Protein AF-A0AAW7E4A0-F1 (afdb_monomer_lite)

pLDDT: mean 73.94, std 19.88, range [36.5, 92.0]

Sequence (114 aa):
MNKEKLNELRSKISIPLVQAMKLLKQYDENIEQCIQAFHDENIKKICEEVDCKLSQAQSYYQHFGFDLQKIKYHHQQYSFKPCIVLKYDENAHISTCWFYYYSRRYRFERKYIY

Foldseek 3Di:
DDVVLLVVLCVVDVDDSVLSVVLCVVPVSDSVSSVVVVLVVLLVVLCVQLVDDSVVSVVLCVVVPNDSVVSVVVSVVVQFDFDFDFDDDPPDPDRDTATWGRHVPDDTDGDDDD

Secondary structure (DSSP, 8-state):
--HHHHHHHHHHS---HHHHHHHHHHTTT-HHHHHHHHHHHHHHHHHHHHT--HHHHHHHHHHTTT-HHHHHHHHHHHHT-EEE-----TT-------EEE--TTS--------

Radius of gyration: 22.3 Å; chains: 1; bounding box: 46×20×66 Å

Structure (mmCIF, N/CA/C/O backbone):
data_AF-A0AAW7E4A0-F1
#
_entry.id   AF-A0AAW7E4A0-F1
#
loop_
_atom_site.group_PDB
_atom_site.id
_atom_site.type_symbol
_atom_site.label_atom_id
_atom_site.label_alt_id
_atom_site.label_comp_id
_atom_site.label_asym_id
_atom_site.label_entity_id
_atom_site.label_seq_id
_atom_site.pdbx_PDB_ins_code
_atom_site.Cartn_x
_atom_site.Cartn_y
_atom_site.Cartn_z
_atom_site.occupancy
_atom_site.B_iso_or_equiv
_atom_site.auth_seq_id
_atom_site.auth_comp_id
_atom_site.auth_asym_id
_atom_site.auth_atom_id
_atom_site.pdbx_PDB_model_num
ATOM 1 N N . MET A 1 1 ? -17.110 1.856 17.731 1.00 67.38 1 MET A N 1
ATOM 2 C CA . MET A 1 1 ? -16.017 2.360 16.875 1.00 67.38 1 MET A CA 1
ATOM 3 C C . MET A 1 1 ? -15.380 3.540 17.571 1.00 67.38 1 MET A C 1
ATOM 5 O O . MET A 1 1 ? -16.061 4.543 17.781 1.00 67.38 1 MET A O 1
ATOM 9 N N . ASN A 1 2 ? -14.123 3.395 17.976 1.00 81.00 2 ASN A N 1
ATOM 10 C CA . ASN A 1 2 ? -13.433 4.416 18.749 1.00 81.00 2 ASN A CA 1
ATOM 11 C C . ASN A 1 2 ? -12.984 5.598 17.859 1.00 81.00 2 ASN A C 1
ATOM 13 O O . ASN A 1 2 ? -12.136 5.444 16.978 1.00 81.00 2 ASN A O 1
ATOM 17 N N . LYS A 1 3 ? -13.587 6.780 18.058 1.00 84.06 3 LYS A N 1
ATOM 18 C CA . LYS A 1 3 ? -13.296 7.990 17.263 1.00 84.06 3 LYS A CA 1
ATOM 19 C C . LYS A 1 3 ? -11.874 8.512 17.495 1.00 84.06 3 LYS A C 1
ATOM 21 O O . LYS A 1 3 ? -11.296 9.088 16.579 1.00 84.06 3 LYS A O 1
ATOM 26 N N . GLU A 1 4 ? -11.311 8.289 18.679 1.00 87.25 4 GLU A N 1
ATOM 27 C CA . GLU A 1 4 ? -9.953 8.722 19.026 1.00 87.25 4 GLU A CA 1
ATOM 28 C C . GLU A 1 4 ? -8.921 7.971 18.188 1.00 87.25 4 GLU A C 1
ATOM 30 O O . GLU A 1 4 ? -8.125 8.589 17.485 1.00 87.25 4 GLU A O 1
ATOM 35 N N . LYS A 1 5 ? -9.033 6.639 18.140 1.00 87.12 5 LYS A N 1
ATOM 36 C CA . LYS A 1 5 ? -8.158 5.783 17.327 1.00 87.12 5 LYS A CA 1
ATOM 37 C C . LYS A 1 5 ? -8.283 6.055 15.828 1.00 87.12 5 LYS A C 1
ATOM 39 O O . LYS A 1 5 ? -7.301 5.974 15.098 1.00 87.12 5 LYS A O 1
ATOM 44 N N . LEU A 1 6 ? -9.484 6.404 15.356 1.00 88.50 6 LEU A N 1
ATOM 45 C CA . LEU A 1 6 ? -9.704 6.829 13.969 1.00 88.50 6 LEU A CA 1
ATOM 46 C C . LEU A 1 6 ? -8.936 8.114 13.643 1.00 88.50 6 LEU A C 1
ATOM 48 O O . LEU A 1 6 ? -8.316 8.202 12.583 1.00 88.50 6 LEU A O 1
ATOM 52 N N . ASN A 1 7 ? -8.985 9.099 14.538 1.00 88.38 7 ASN A N 1
ATOM 53 C CA . ASN A 1 7 ? -8.267 10.355 14.361 1.00 88.38 7 ASN A CA 1
ATOM 54 C C . ASN A 1 7 ? -6.752 10.156 14.472 1.00 88.38 7 ASN A C 1
ATOM 56 O O . ASN A 1 7 ? -6.018 10.740 13.681 1.00 88.38 7 ASN A O 1
ATOM 60 N N . GLU A 1 8 ? -6.291 9.296 15.383 1.00 89.94 8 GLU A N 1
ATOM 61 C CA . GLU A 1 8 ? -4.875 8.946 15.517 1.00 89.94 8 GLU A CA 1
ATOM 62 C C . GLU A 1 8 ? -4.339 8.221 14.271 1.00 89.94 8 GLU A C 1
ATOM 64 O O . GLU A 1 8 ? -3.287 8.573 13.743 1.00 89.94 8 GLU A O 1
ATOM 69 N N . LEU A 1 9 ? -5.081 7.253 13.726 1.00 90.06 9 LEU A N 1
ATOM 70 C CA . LEU A 1 9 ? -4.674 6.577 12.493 1.00 90.06 9 LEU A CA 1
ATOM 71 C C . LEU A 1 9 ? -4.580 7.564 11.318 1.00 90.06 9 LEU A C 1
ATOM 73 O O . LEU A 1 9 ? -3.635 7.511 10.532 1.00 90.06 9 LEU A O 1
ATOM 77 N N . ARG A 1 10 ? -5.544 8.488 11.211 1.00 91.12 10 ARG A N 1
ATOM 78 C CA . ARG A 1 10 ? -5.590 9.497 10.141 1.00 91.12 10 ARG A CA 1
ATOM 79 C C . ARG A 1 10 ? -4.591 10.642 10.317 1.00 91.12 10 ARG A C 1
ATOM 81 O O . ARG A 1 10 ? -4.336 11.346 9.343 1.00 91.12 10 ARG A O 1
ATOM 88 N N . SER A 1 11 ? -4.041 10.851 11.515 1.00 90.19 11 SER A N 1
ATOM 89 C CA . SER A 1 11 ? -2.950 11.809 11.728 1.00 90.19 11 SER A CA 1
ATOM 90 C C . SER A 1 11 ? -1.596 11.218 11.333 1.00 90.19 11 SER A C 1
ATOM 92 O O . SER A 1 11 ? -0.749 11.943 10.817 1.00 90.19 11 SER A O 1
ATOM 94 N N . LYS A 1 12 ? -1.411 9.902 11.513 1.00 88.88 12 LYS A N 1
ATOM 95 C CA . LYS A 1 12 ? -0.202 9.174 11.094 1.00 88.88 12 LYS A CA 1
ATOM 96 C C . LYS A 1 12 ? -0.184 8.882 9.589 1.00 88.88 12 LYS A C 1
ATOM 98 O O . LYS A 1 12 ? 0.870 8.962 8.965 1.00 88.88 12 LYS A O 1
ATOM 103 N N . ILE A 1 13 ? -1.337 8.560 8.995 1.00 86.81 13 ILE A N 1
ATOM 104 C CA . ILE A 1 13 ? -1.460 8.241 7.567 1.00 86.81 13 ILE A CA 1
ATOM 105 C C . ILE A 1 13 ? -2.588 9.056 6.936 1.00 86.81 13 ILE A C 1
ATOM 107 O O . ILE A 1 13 ? -3.734 9.018 7.383 1.00 86.81 13 ILE A O 1
ATOM 111 N N . SER A 1 14 ? -2.291 9.728 5.824 1.00 85.81 14 SER A N 1
ATOM 112 C CA . SER A 1 14 ? -3.301 10.429 5.028 1.00 85.81 14 SER A CA 1
ATOM 113 C C . SER A 1 14 ? -4.171 9.441 4.239 1.00 85.81 14 SER A C 1
ATOM 115 O O . SER A 1 14 ? -3.868 9.092 3.098 1.00 85.81 14 SER A O 1
ATOM 117 N N . ILE A 1 15 ? -5.254 8.967 4.865 1.00 87.06 15 ILE A N 1
ATOM 118 C CA . ILE A 1 15 ? -6.251 8.079 4.246 1.00 87.06 15 ILE A CA 1
ATOM 119 C C . ILE A 1 15 ? -7.693 8.596 4.384 1.00 87.06 15 ILE A C 1
ATOM 121 O O . ILE A 1 15 ? -8.036 9.278 5.363 1.00 87.06 15 ILE A O 1
ATOM 125 N N . PRO A 1 16 ? -8.583 8.241 3.433 1.00 88.62 16 PRO A N 1
ATOM 126 C CA . PRO A 1 16 ? -10.013 8.506 3.539 1.00 88.62 16 PRO A CA 1
ATOM 127 C C . PRO A 1 16 ? -10.634 7.834 4.767 1.00 88.62 16 PRO A C 1
ATOM 129 O O . PRO A 1 16 ? -10.269 6.718 5.140 1.00 88.62 16 PRO A O 1
ATOM 132 N N . LEU A 1 17 ? -11.654 8.472 5.346 1.00 87.81 17 LEU A N 1
ATOM 133 C CA . LEU A 1 17 ? -12.340 7.987 6.549 1.00 87.81 17 LEU A CA 1
ATOM 134 C C . LEU A 1 17 ? -12.884 6.558 6.388 1.00 87.81 17 LEU A C 1
ATOM 136 O O . LEU A 1 17 ? -12.714 5.730 7.277 1.00 87.81 17 LEU A O 1
ATOM 140 N N . VAL A 1 18 ? -13.463 6.242 5.227 1.00 89.06 18 VAL A N 1
ATOM 141 C CA . VAL A 1 18 ? -13.991 4.902 4.923 1.00 89.06 18 VAL A CA 1
ATOM 142 C C . VAL A 1 18 ? -12.890 3.836 4.964 1.00 89.06 18 VAL A C 1
ATOM 144 O O . VAL A 1 18 ? -13.119 2.734 5.460 1.00 89.06 18 VAL A O 1
ATOM 147 N N . GLN A 1 19 ? -11.692 4.155 4.469 1.00 88.75 19 GLN A N 1
ATOM 148 C CA . GLN A 1 19 ? -10.563 3.224 4.463 1.00 88.75 19 GLN A CA 1
ATOM 149 C C . GLN A 1 19 ? -9.988 3.046 5.872 1.00 88.75 19 GLN A C 1
ATOM 151 O O . GLN A 1 19 ? -9.749 1.916 6.291 1.00 88.75 19 GLN A O 1
ATOM 156 N N . ALA A 1 20 ? -9.873 4.136 6.636 1.00 88.19 20 ALA A N 1
ATOM 157 C CA . ALA A 1 20 ? -9.446 4.094 8.034 1.00 88.19 20 ALA A CA 1
ATOM 158 C C . ALA A 1 20 ? -10.382 3.230 8.900 1.00 88.19 20 ALA A C 1
ATOM 160 O O . ALA A 1 20 ? -9.920 2.403 9.681 1.00 88.19 20 ALA A O 1
ATOM 161 N N . MET A 1 21 ? -11.701 3.358 8.715 1.00 89.25 21 MET A N 1
ATOM 162 C CA . MET A 1 21 ? -12.689 2.533 9.421 1.00 89.25 21 MET A CA 1
ATOM 163 C C . MET A 1 21 ? -12.558 1.043 9.088 1.00 89.25 21 MET A C 1
ATOM 165 O O . MET A 1 21 ? -12.681 0.204 9.979 1.00 89.25 21 MET A O 1
ATOM 169 N N . LYS A 1 22 ? -12.321 0.705 7.812 1.00 90.88 22 LYS A N 1
ATOM 170 C CA . LYS A 1 22 ? -12.130 -0.688 7.382 1.00 90.88 22 LYS A CA 1
ATOM 171 C C . LYS A 1 22 ? -10.888 -1.306 8.020 1.00 90.88 22 LYS A C 1
ATOM 173 O O . LYS A 1 22 ? -10.996 -2.398 8.566 1.00 90.88 22 LYS A O 1
ATOM 178 N N . LEU A 1 23 ? -9.760 -0.591 8.006 1.00 89.94 23 LEU A N 1
ATOM 179 C CA . LEU A 1 23 ? -8.512 -1.050 8.624 1.00 89.94 23 LEU A CA 1
ATOM 180 C C . LEU A 1 23 ? -8.688 -1.286 10.127 1.00 89.94 23 LEU A C 1
ATOM 182 O O . LEU A 1 23 ? -8.404 -2.378 10.609 1.00 89.94 23 LEU A O 1
ATOM 186 N N . LEU A 1 24 ? -9.256 -0.319 10.853 1.00 89.75 24 LEU A N 1
ATOM 187 C CA . LEU A 1 24 ? -9.480 -0.465 12.295 1.00 89.75 24 LEU A CA 1
ATOM 188 C C . LEU A 1 24 ? -10.404 -1.635 12.636 1.00 89.75 24 LEU A C 1
ATOM 190 O O . LEU A 1 24 ? -10.190 -2.299 13.643 1.00 89.75 24 LEU A O 1
ATOM 194 N N . LYS A 1 25 ? -11.415 -1.912 11.808 1.00 90.06 25 LYS A N 1
ATOM 195 C CA . LYS A 1 25 ? -12.299 -3.065 12.013 1.00 90.06 25 LYS A CA 1
ATOM 196 C C . LYS A 1 25 ? -11.590 -4.399 11.752 1.00 90.06 25 LYS A C 1
ATOM 198 O O . LYS A 1 25 ? -11.960 -5.398 12.352 1.00 90.06 25 LYS A O 1
ATOM 203 N N . GLN A 1 26 ? -10.625 -4.423 10.838 1.00 89.69 26 GLN A N 1
ATOM 204 C CA . GLN A 1 26 ? -9.919 -5.639 10.436 1.00 89.69 26 GLN A CA 1
ATOM 205 C C . GLN A 1 26 ? -8.805 -6.037 11.413 1.00 89.69 26 GLN A C 1
ATOM 207 O O . GLN A 1 26 ? -8.529 -7.223 11.551 1.00 89.69 26 GLN A O 1
ATOM 212 N N . TYR A 1 27 ? -8.183 -5.063 12.078 1.00 89.94 27 TYR A N 1
ATOM 213 C CA . TYR A 1 27 ? -7.052 -5.270 12.990 1.00 89.94 27 TYR A CA 1
ATOM 214 C C . TYR A 1 27 ? -7.406 -4.970 14.456 1.00 89.94 27 TYR A C 1
ATOM 216 O O . TYR A 1 27 ? -6.555 -4.498 15.204 1.00 89.94 27 TYR A O 1
ATOM 224 N N . ASP A 1 28 ? -8.666 -5.171 14.859 1.00 86.56 28 ASP A N 1
ATOM 225 C CA . ASP A 1 28 ? -9.145 -4.991 16.244 1.00 86.56 28 ASP A CA 1
ATOM 226 C C . ASP A 1 28 ? -8.735 -3.651 16.884 1.00 86.56 28 ASP A C 1
ATOM 228 O O . ASP A 1 28 ? -8.333 -3.554 18.043 1.00 86.56 28 ASP A O 1
ATOM 232 N N . GLU A 1 29 ? -8.833 -2.579 16.098 1.00 85.12 29 GLU A N 1
ATOM 233 C CA . GLU A 1 29 ? -8.443 -1.224 16.474 1.00 85.12 29 GLU A CA 1
ATOM 234 C C . GLU A 1 29 ? -6.962 -1.074 16.906 1.00 85.12 29 GLU A C 1
ATOM 236 O O . GLU A 1 29 ? -6.628 -0.159 17.667 1.00 85.12 29 GLU A O 1
ATOM 241 N N . ASN A 1 30 ? -6.071 -1.951 16.435 1.00 89.62 30 ASN A N 1
ATOM 242 C CA . ASN A 1 30 ? -4.626 -1.845 16.622 1.00 89.62 30 ASN A CA 1
ATOM 243 C C . ASN A 1 30 ? -4.011 -0.936 15.546 1.00 89.62 30 ASN A C 1
ATOM 245 O O . ASN A 1 30 ? -3.925 -1.291 14.369 1.00 89.62 30 ASN A O 1
ATOM 249 N N . ILE A 1 31 ? -3.577 0.253 15.962 1.00 88.75 31 ILE A N 1
ATOM 250 C CA . ILE A 1 31 ? -3.116 1.320 15.065 1.00 88.75 31 ILE A CA 1
ATOM 251 C C . ILE A 1 31 ? -1.823 0.938 14.343 1.00 88.75 31 ILE A C 1
ATOM 253 O O . ILE A 1 31 ? -1.729 1.125 13.133 1.00 88.75 31 ILE A O 1
ATOM 257 N N . GLU A 1 32 ? -0.857 0.358 15.051 1.00 89.81 32 GLU A N 1
ATOM 258 C CA . GLU A 1 32 ? 0.439 -0.014 14.470 1.00 89.81 32 GLU A CA 1
ATOM 259 C C . GLU A 1 32 ? 0.276 -1.114 13.411 1.00 89.81 32 GLU A C 1
ATOM 261 O O . GLU A 1 32 ? 0.848 -1.034 12.324 1.00 89.81 32 GLU A O 1
ATOM 266 N N . GLN A 1 33 ? -0.598 -2.096 13.665 1.00 91.81 33 GLN A N 1
ATOM 267 C CA . GLN A 1 33 ? -0.927 -3.118 12.666 1.00 91.81 33 GLN A CA 1
ATOM 268 C C . GLN A 1 33 ? -1.663 -2.537 11.455 1.00 91.81 33 GLN A C 1
ATOM 270 O O . GLN A 1 33 ? -1.369 -2.927 10.326 1.00 91.81 33 GLN A O 1
ATOM 275 N N . CYS A 1 34 ? -2.574 -1.579 11.661 1.00 92.00 34 CYS A N 1
ATOM 276 C CA . CYS A 1 34 ? -3.245 -0.882 10.560 1.00 92.00 34 CYS A CA 1
ATOM 277 C C . CYS A 1 34 ? -2.247 -0.133 9.667 1.00 92.00 34 CYS A C 1
ATOM 279 O O . CYS A 1 34 ? -2.380 -0.159 8.444 1.00 92.00 34 CYS A O 1
ATOM 281 N N . ILE A 1 35 ? -1.258 0.531 10.274 1.00 90.12 35 ILE A N 1
ATOM 282 C CA . ILE A 1 35 ? -0.218 1.279 9.561 1.00 90.12 35 ILE A CA 1
ATOM 283 C C . ILE A 1 35 ? 0.642 0.337 8.729 1.00 90.12 35 ILE A C 1
ATOM 285 O O . ILE A 1 35 ? 0.808 0.547 7.525 1.00 90.12 35 ILE A O 1
ATOM 289 N N . GLN A 1 36 ? 1.136 -0.732 9.354 1.00 91.44 36 GLN A N 1
ATOM 290 C CA . GLN A 1 36 ? 1.959 -1.726 8.679 1.00 91.44 36 GLN A CA 1
ATOM 291 C C . GLN A 1 36 ? 1.204 -2.357 7.504 1.00 91.44 36 GLN A C 1
ATOM 293 O O . GLN A 1 36 ? 1.705 -2.377 6.381 1.00 91.44 36 GLN A O 1
ATOM 298 N N . ALA A 1 37 ? -0.041 -2.780 7.734 1.00 91.94 37 ALA A N 1
ATOM 299 C CA . ALA A 1 37 ? -0.886 -3.365 6.702 1.00 91.94 37 ALA A CA 1
ATOM 300 C C . ALA A 1 37 ? -1.140 -2.412 5.528 1.00 91.94 37 ALA A C 1
ATOM 302 O O . ALA A 1 37 ? -1.103 -2.837 4.374 1.00 91.94 37 ALA A O 1
ATOM 303 N N . PHE A 1 38 ? -1.363 -1.123 5.804 1.00 91.75 38 PHE A N 1
ATOM 304 C CA . PHE A 1 38 ? -1.551 -0.115 4.765 1.00 91.75 38 PHE A CA 1
ATOM 305 C C . PHE A 1 38 ? -0.311 0.025 3.874 1.00 91.75 38 PHE A C 1
ATOM 307 O O . PHE A 1 38 ? -0.422 0.047 2.646 1.00 91.75 38 PHE A O 1
ATOM 314 N N . HIS A 1 39 ? 0.878 0.093 4.475 1.00 91.25 39 HIS A N 1
ATOM 315 C CA . HIS A 1 39 ? 2.123 0.175 3.717 1.00 91.25 39 HIS A CA 1
ATOM 316 C C . HIS A 1 39 ? 2.402 -1.109 2.927 1.00 91.25 39 HIS A C 1
ATOM 318 O O . HIS A 1 39 ? 2.764 -1.026 1.752 1.00 91.25 39 HIS A O 1
ATOM 324 N N . ASP A 1 40 ? 2.163 -2.279 3.517 1.00 91.75 40 ASP A N 1
ATOM 325 C CA . ASP A 1 40 ? 2.342 -3.569 2.847 1.00 91.75 40 ASP A CA 1
ATOM 326 C C . ASP A 1 40 ? 1.392 -3.735 1.649 1.00 91.75 40 ASP A C 1
ATOM 328 O O . ASP A 1 40 ? 1.799 -4.221 0.590 1.00 91.75 40 ASP A O 1
ATOM 332 N N . GLU A 1 41 ? 0.137 -3.292 1.770 1.00 92.00 41 GLU A N 1
ATOM 333 C CA . GLU A 1 41 ? -0.828 -3.293 0.665 1.00 92.00 41 GLU A CA 1
ATOM 334 C C . GLU A 1 41 ? -0.372 -2.372 -0.478 1.00 92.00 41 GLU A C 1
ATOM 336 O O . GLU A 1 41 ? -0.462 -2.732 -1.654 1.00 92.00 41 GLU A O 1
ATOM 341 N N . ASN A 1 42 ? 0.171 -1.201 -0.147 1.00 91.25 42 ASN A N 1
ATOM 342 C CA . ASN A 1 42 ? 0.685 -0.264 -1.141 1.00 91.25 42 ASN A CA 1
ATOM 343 C C . ASN A 1 42 ? 1.926 -0.813 -1.860 1.00 91.25 42 ASN A C 1
ATOM 345 O O . ASN A 1 42 ? 2.025 -0.691 -3.080 1.00 91.25 42 ASN A O 1
ATOM 349 N N . ILE A 1 43 ? 2.836 -1.476 -1.142 1.00 91.38 43 ILE A N 1
ATOM 350 C CA . ILE A 1 43 ? 3.999 -2.150 -1.740 1.00 91.38 43 ILE A CA 1
ATOM 351 C C . ILE A 1 43 ? 3.547 -3.244 -2.714 1.00 91.38 43 ILE A C 1
ATOM 353 O O . ILE A 1 43 ? 4.070 -3.322 -3.826 1.00 91.38 43 ILE A O 1
ATOM 357 N N . LYS A 1 44 ? 2.546 -4.053 -2.343 1.00 91.19 44 LYS A N 1
ATOM 358 C CA . LYS A 1 44 ? 1.977 -5.077 -3.238 1.00 91.19 44 LYS A CA 1
ATOM 359 C C . LYS A 1 44 ? 1.379 -4.464 -4.503 1.00 91.19 44 LYS A C 1
ATOM 361 O O . LYS A 1 44 ? 1.690 -4.928 -5.596 1.00 91.19 44 LYS A O 1
ATOM 366 N N . LYS A 1 45 ? 0.61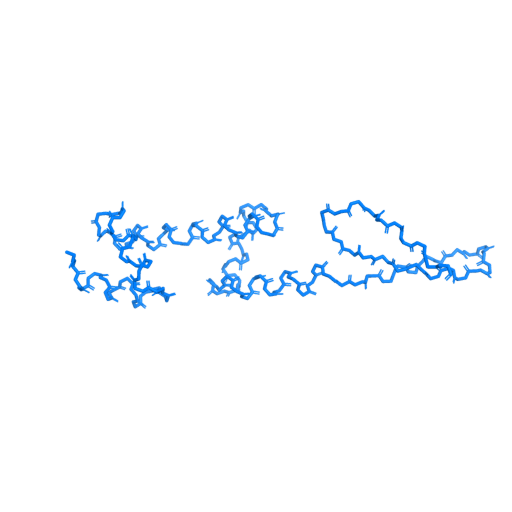3 -3.376 -4.372 1.00 90.19 45 LYS A N 1
ATOM 367 C CA . LYS A 1 45 ? 0.075 -2.629 -5.523 1.00 90.19 45 LYS A CA 1
ATOM 368 C C . LYS A 1 45 ? 1.180 -2.124 -6.451 1.00 90.19 45 LYS A C 1
ATOM 370 O O . LYS A 1 45 ? 1.043 -2.224 -7.664 1.00 90.19 45 LYS A O 1
ATOM 375 N N . ILE A 1 46 ? 2.292 -1.628 -5.903 1.00 87.94 46 ILE A N 1
ATOM 376 C CA . ILE A 1 46 ? 3.451 -1.214 -6.711 1.00 87.94 46 ILE A CA 1
ATOM 377 C C . ILE A 1 46 ? 4.039 -2.410 -7.458 1.00 87.94 46 ILE A C 1
ATOM 379 O O . ILE A 1 46 ? 4.300 -2.293 -8.651 1.00 87.94 46 ILE A O 1
ATOM 383 N N . CYS A 1 47 ? 4.231 -3.552 -6.792 1.00 87.81 47 CYS A N 1
ATOM 384 C CA . CYS A 1 47 ? 4.708 -4.770 -7.449 1.00 87.81 47 CYS A CA 1
ATOM 385 C C . CYS A 1 47 ? 3.817 -5.184 -8.623 1.00 87.81 47 CYS A C 1
ATOM 387 O O . CYS A 1 47 ? 4.338 -5.493 -9.690 1.00 87.81 47 CYS A O 1
ATOM 389 N N . GLU A 1 48 ? 2.498 -5.176 -8.433 1.00 86.31 48 GLU A N 1
ATOM 390 C CA . GLU A 1 48 ? 1.524 -5.565 -9.458 1.00 86.31 48 GLU A CA 1
ATOM 391 C C . GLU A 1 48 ? 1.503 -4.591 -10.646 1.00 86.31 48 GLU A C 1
ATOM 393 O O . GLU A 1 48 ? 1.466 -5.019 -11.800 1.00 86.31 48 GLU A O 1
ATOM 398 N N . GLU A 1 49 ? 1.559 -3.283 -10.381 1.00 83.31 49 GLU A N 1
ATOM 399 C CA . GLU A 1 49 ? 1.460 -2.248 -11.417 1.00 83.31 49 GLU A CA 1
ATOM 400 C C . GLU A 1 49 ? 2.774 -2.009 -12.169 1.00 83.31 49 GLU A C 1
ATOM 402 O O . GLU A 1 49 ? 2.762 -1.784 -13.378 1.00 83.31 49 GLU A O 1
ATOM 407 N N . VAL A 1 50 ? 3.905 -2.044 -11.463 1.00 80.31 50 VAL A N 1
ATOM 408 C CA . VAL A 1 50 ? 5.244 -1.761 -12.013 1.00 80.31 50 VAL A CA 1
ATOM 409 C C . VAL A 1 50 ? 5.947 -3.042 -12.485 1.00 80.31 50 VAL A C 1
ATOM 411 O O . VAL A 1 50 ? 6.996 -2.961 -13.128 1.00 80.31 50 VAL A O 1
ATOM 414 N N . ASP A 1 51 ? 5.367 -4.213 -12.198 1.00 80.94 51 ASP A N 1
ATOM 415 C CA . ASP A 1 51 ? 5.928 -5.541 -12.483 1.00 80.94 51 ASP A CA 1
ATOM 416 C C . ASP A 1 51 ? 7.371 -5.662 -11.963 1.00 80.94 51 ASP A C 1
ATOM 418 O O . ASP A 1 51 ? 8.334 -5.902 -12.697 1.00 80.94 51 ASP A O 1
ATOM 422 N N . CYS A 1 52 ? 7.541 -5.376 -10.669 1.00 80.44 52 CYS A N 1
ATOM 423 C CA . CYS A 1 52 ? 8.843 -5.337 -10.009 1.00 80.44 52 CYS A CA 1
ATOM 424 C C . CYS A 1 52 ? 8.904 -6.252 -8.783 1.00 80.44 52 CYS A C 1
ATOM 426 O O . CYS A 1 52 ? 7.893 -6.627 -8.187 1.00 80.44 52 CYS A O 1
ATOM 428 N N . LYS A 1 53 ? 10.127 -6.622 -8.386 1.00 87.62 53 LYS A N 1
ATOM 429 C CA . LYS A 1 53 ? 10.353 -7.443 -7.188 1.00 87.62 53 LYS A CA 1
ATOM 430 C C . LYS A 1 53 ? 9.981 -6.662 -5.927 1.00 87.62 53 LYS A C 1
ATOM 432 O O . LYS A 1 53 ? 10.180 -5.452 -5.867 1.00 87.62 53 LYS A O 1
ATOM 437 N N . LEU A 1 54 ? 9.563 -7.374 -4.881 1.00 87.50 54 LEU A N 1
ATOM 438 C CA . LEU A 1 54 ? 9.153 -6.780 -3.602 1.00 87.50 54 LEU A CA 1
ATOM 439 C C . LEU A 1 54 ? 10.208 -5.841 -2.993 1.00 87.50 54 LEU A C 1
ATOM 441 O O . LEU A 1 54 ? 9.873 -4.751 -2.539 1.00 87.50 54 LEU A O 1
ATOM 445 N N . SER A 1 55 ? 11.490 -6.209 -3.058 1.00 87.50 55 SER A N 1
ATOM 446 C CA . SER A 1 55 ? 12.588 -5.362 -2.571 1.00 87.50 55 SER A CA 1
ATOM 447 C C . SER A 1 55 ? 12.733 -4.050 -3.353 1.00 87.50 55 SER A C 1
ATOM 449 O O . SER A 1 55 ? 13.063 -3.015 -2.779 1.00 87.50 55 SER A O 1
ATOM 451 N N . GLN A 1 56 ? 12.448 -4.063 -4.659 1.00 86.50 56 GLN A N 1
ATOM 452 C CA . GLN A 1 56 ? 12.447 -2.854 -5.487 1.00 86.50 56 GLN A CA 1
ATOM 453 C C . GLN A 1 56 ? 11.221 -1.993 -5.190 1.00 86.50 56 GLN A C 1
ATOM 455 O O . GLN A 1 56 ? 11.356 -0.783 -5.043 1.00 86.50 56 GLN A O 1
ATOM 460 N N . ALA A 1 57 ? 10.046 -2.609 -5.037 1.00 88.56 57 ALA A N 1
ATOM 461 C CA . ALA A 1 57 ? 8.829 -1.901 -4.656 1.00 88.56 57 ALA A CA 1
ATOM 462 C C . ALA A 1 57 ? 8.977 -1.198 -3.301 1.00 88.56 57 ALA A C 1
ATOM 464 O O . ALA A 1 57 ? 8.599 -0.037 -3.186 1.00 88.56 57 ALA A O 1
ATOM 465 N N . GLN A 1 58 ? 9.593 -1.849 -2.309 1.00 90.31 58 GLN A N 1
ATOM 466 C CA . GLN A 1 58 ? 9.920 -1.235 -1.017 1.00 90.31 58 GLN A CA 1
ATOM 467 C C . GLN A 1 58 ? 10.837 -0.020 -1.174 1.00 90.31 58 GLN A C 1
ATOM 469 O O . GLN A 1 58 ? 10.538 1.050 -0.644 1.00 90.31 58 GLN A O 1
ATOM 474 N N . SER A 1 59 ? 11.921 -0.165 -1.940 1.00 88.44 59 SER A N 1
ATOM 475 C CA . SER A 1 59 ? 12.860 0.929 -2.189 1.00 88.44 59 SER A CA 1
ATOM 476 C C . SER A 1 59 ? 12.187 2.110 -2.894 1.00 88.44 59 SER A C 1
ATOM 478 O O . SER A 1 59 ? 12.350 3.249 -2.461 1.00 88.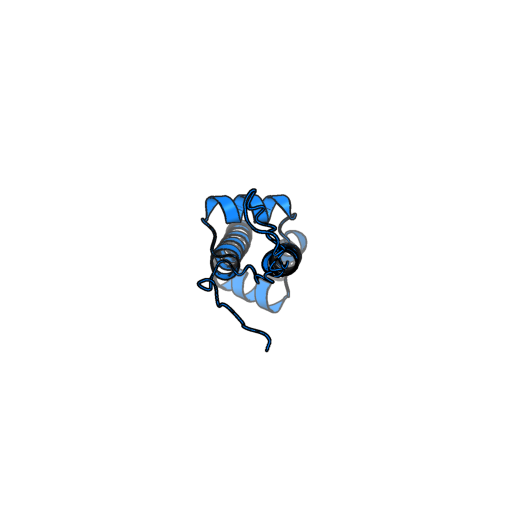44 59 SER A O 1
ATOM 480 N N . TYR A 1 60 ? 11.365 1.859 -3.918 1.00 87.19 60 TYR A N 1
ATOM 481 C CA . TYR A 1 60 ? 10.587 2.907 -4.581 1.00 87.19 60 TYR A CA 1
ATOM 482 C C . TYR A 1 60 ? 9.586 3.553 -3.632 1.00 87.19 60 TYR A C 1
ATOM 484 O O . TYR A 1 60 ? 9.489 4.776 -3.577 1.00 87.19 60 TYR A O 1
ATOM 492 N N . TYR A 1 61 ? 8.875 2.756 -2.843 1.00 91.38 61 TYR A N 1
ATOM 493 C CA . TYR A 1 61 ? 7.877 3.275 -1.923 1.00 91.38 61 TYR A CA 1
ATOM 494 C C . TYR A 1 61 ? 8.485 4.225 -0.885 1.00 91.38 61 TYR A C 1
ATOM 496 O O . TYR A 1 61 ? 7.934 5.296 -0.638 1.00 91.38 61 TYR A O 1
ATOM 504 N N . GLN A 1 62 ? 9.670 3.896 -0.366 1.00 90.00 62 GLN A N 1
ATOM 505 C CA . GLN A 1 62 ? 10.440 4.782 0.510 1.00 90.00 62 GLN A CA 1
ATOM 506 C C . GLN A 1 62 ? 10.984 6.009 -0.235 1.00 90.00 62 GLN A C 1
ATOM 508 O O . GLN A 1 62 ? 10.856 7.131 0.250 1.00 90.00 62 GLN A O 1
ATOM 513 N N . HIS A 1 63 ? 11.554 5.818 -1.428 1.00 88.62 63 HIS A N 1
ATOM 514 C CA . HIS A 1 63 ? 12.168 6.894 -2.211 1.00 88.62 63 HIS A CA 1
ATOM 515 C C . HIS A 1 63 ? 11.171 7.999 -2.587 1.00 88.62 63 HIS A C 1
ATOM 517 O O . HIS A 1 63 ? 11.503 9.180 -2.551 1.00 88.62 63 HIS A O 1
ATOM 523 N N . PHE A 1 64 ? 9.930 7.623 -2.899 1.00 87.50 64 PHE A N 1
ATOM 524 C CA . PHE A 1 64 ? 8.863 8.560 -3.251 1.00 87.50 64 PHE A CA 1
ATOM 525 C C . PHE A 1 64 ? 8.052 9.052 -2.039 1.00 87.50 64 PHE A C 1
ATOM 527 O O . PHE A 1 64 ? 6.992 9.653 -2.216 1.00 87.50 64 PHE A O 1
ATOM 534 N N . GLY A 1 65 ? 8.537 8.831 -0.811 1.00 87.88 65 GLY A N 1
ATOM 535 C CA . GLY A 1 65 ? 7.908 9.344 0.408 1.00 87.88 65 GLY A CA 1
ATOM 536 C C . GLY A 1 65 ? 6.528 8.744 0.676 1.00 87.88 65 GLY A C 1
ATOM 537 O O . GLY A 1 65 ? 5.622 9.457 1.098 1.00 87.88 65 GLY A O 1
ATOM 538 N N . PHE A 1 66 ? 6.358 7.450 0.392 1.00 87.25 66 PHE A N 1
ATOM 539 C CA . PHE A 1 66 ? 5.116 6.691 0.573 1.00 87.25 66 PHE A CA 1
ATOM 540 C C . PHE A 1 66 ? 3.933 7.154 -0.296 1.00 87.25 66 PHE A C 1
ATOM 542 O O . PHE A 1 66 ? 2.783 6.782 -0.044 1.00 87.25 66 PHE A O 1
ATOM 549 N N . ASP A 1 67 ? 4.210 7.917 -1.355 1.00 86.38 67 ASP A N 1
ATOM 550 C CA . ASP A 1 67 ? 3.214 8.420 -2.296 1.00 86.38 67 ASP A CA 1
ATOM 551 C C . ASP A 1 67 ? 3.065 7.487 -3.508 1.00 86.38 67 ASP A C 1
ATOM 553 O O . ASP A 1 67 ? 3.861 7.496 -4.452 1.00 86.38 67 ASP A O 1
ATOM 557 N N . LEU A 1 68 ? 1.996 6.689 -3.495 1.00 85.31 68 LEU A N 1
ATOM 558 C CA . LEU A 1 68 ? 1.657 5.792 -4.599 1.00 85.31 68 LEU A CA 1
ATOM 559 C C . LEU A 1 68 ? 1.429 6.523 -5.926 1.00 85.31 68 LEU A C 1
ATOM 561 O O . LEU A 1 68 ? 1.776 5.989 -6.976 1.00 85.31 68 LEU A O 1
ATOM 565 N N . GLN A 1 69 ? 0.836 7.718 -5.910 1.00 84.94 69 GLN A N 1
ATOM 566 C CA . GLN A 1 69 ? 0.496 8.425 -7.145 1.00 84.94 69 GLN A CA 1
ATOM 567 C C . GLN A 1 69 ? 1.750 8.931 -7.847 1.00 84.94 69 GLN A C 1
ATOM 569 O O . GLN A 1 69 ? 1.861 8.801 -9.066 1.00 84.94 69 GLN A O 1
ATOM 574 N N . LYS A 1 70 ? 2.739 9.420 -7.090 1.00 85.81 70 LYS A N 1
ATOM 575 C CA . LYS A 1 70 ? 4.044 9.799 -7.655 1.00 85.81 70 LYS A CA 1
ATOM 576 C C . LYS A 1 70 ? 4.755 8.623 -8.307 1.00 85.81 70 LYS A C 1
ATOM 578 O O . LYS A 1 70 ? 5.303 8.782 -9.394 1.00 85.81 70 LYS A O 1
ATOM 583 N N . ILE A 1 71 ? 4.713 7.447 -7.682 1.00 86.12 71 ILE A N 1
ATOM 584 C CA . ILE A 1 71 ? 5.337 6.232 -8.226 1.00 86.12 71 ILE A CA 1
ATOM 585 C C . ILE A 1 71 ? 4.670 5.839 -9.543 1.00 86.12 71 ILE A C 1
ATOM 587 O O . ILE A 1 71 ? 5.362 5.593 -10.532 1.00 86.12 71 ILE A O 1
ATOM 591 N N . LYS A 1 72 ? 3.333 5.845 -9.584 1.00 82.06 72 LYS A N 1
ATOM 592 C CA . LYS A 1 72 ? 2.558 5.564 -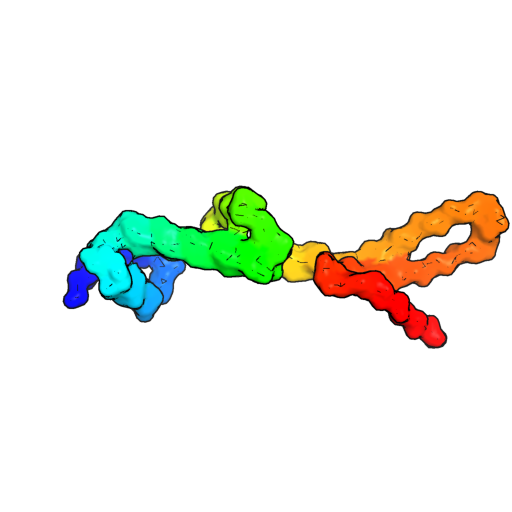10.802 1.00 82.06 72 LYS A CA 1
ATOM 593 C C . LYS A 1 72 ? 2.848 6.566 -11.906 1.00 82.06 72 LYS A C 1
ATOM 595 O O . LYS A 1 72 ? 3.121 6.162 -13.032 1.00 82.06 72 LYS A O 1
ATOM 600 N N . TYR A 1 73 ? 2.827 7.857 -11.582 1.00 83.25 73 TYR A N 1
ATOM 601 C CA . TYR A 1 73 ? 3.119 8.924 -12.531 1.00 83.25 73 TYR A CA 1
ATOM 602 C C . TYR A 1 73 ? 4.526 8.776 -13.107 1.00 83.25 73 TYR A C 1
ATOM 604 O O . TYR A 1 73 ? 4.693 8.771 -14.324 1.00 83.25 73 TYR A O 1
ATOM 612 N N . HIS A 1 74 ? 5.531 8.571 -12.249 1.00 80.94 74 HIS A N 1
ATOM 613 C CA . HIS A 1 74 ? 6.900 8.321 -12.682 1.00 80.94 74 HIS A CA 1
ATOM 614 C C . HIS A 1 74 ? 6.952 7.082 -13.586 1.00 80.94 74 HIS A C 1
ATOM 616 O O . HIS A 1 74 ? 7.449 7.148 -14.704 1.00 80.94 74 HIS A O 1
ATOM 622 N N . HIS A 1 75 ? 6.364 5.958 -13.181 1.00 75.38 75 HIS A N 1
ATOM 623 C CA . HIS A 1 75 ? 6.362 4.764 -14.022 1.00 75.38 75 HIS A CA 1
ATOM 624 C C . HIS A 1 75 ? 5.704 5.001 -15.393 1.00 75.38 75 HIS A C 1
ATOM 626 O O . HIS A 1 75 ? 6.296 4.656 -16.412 1.00 75.38 75 HIS A O 1
ATOM 632 N N . GLN A 1 76 ? 4.539 5.650 -15.447 1.00 73.56 76 GLN A N 1
ATOM 633 C CA . GLN A 1 76 ? 3.862 5.984 -16.703 1.00 73.56 76 GLN A CA 1
ATOM 634 C C . GLN A 1 76 ? 4.709 6.910 -17.588 1.00 73.56 76 GLN A C 1
ATOM 636 O O . GLN A 1 76 ? 4.840 6.664 -18.784 1.00 73.56 76 GLN A O 1
ATOM 641 N N . GLN A 1 77 ? 5.341 7.936 -17.015 1.00 70.31 77 GLN A N 1
ATOM 642 C CA . GLN A 1 77 ? 6.168 8.879 -17.770 1.00 70.31 77 GLN A CA 1
ATOM 643 C C . GLN A 1 77 ? 7.405 8.238 -18.413 1.00 70.31 77 GLN A C 1
ATOM 645 O O . GLN A 1 77 ? 7.813 8.651 -19.499 1.00 70.31 77 GLN A O 1
ATOM 650 N N . TYR A 1 78 ? 8.025 7.253 -17.758 1.00 65.38 78 TYR A N 1
ATOM 651 C CA . TYR A 1 78 ? 9.244 6.610 -18.263 1.00 65.38 78 TYR A CA 1
ATOM 652 C C . TYR A 1 78 ? 8.982 5.296 -19.010 1.00 65.38 78 TYR A C 1
ATOM 654 O O . TYR A 1 78 ? 9.814 4.908 -19.827 1.00 65.38 78 TYR A O 1
ATOM 662 N N . SER A 1 79 ? 7.833 4.643 -18.806 1.00 60.91 79 SER A N 1
ATOM 663 C CA . SER A 1 79 ? 7.453 3.445 -19.567 1.00 60.91 79 SER 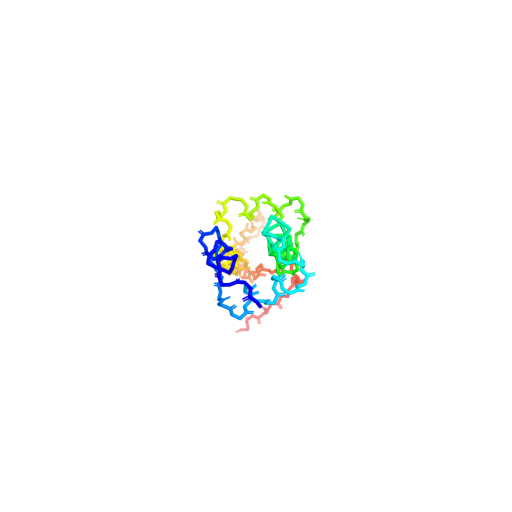A CA 1
ATOM 664 C C . SER A 1 79 ? 7.077 3.744 -21.016 1.00 60.91 79 SER A C 1
ATOM 666 O O . SER A 1 79 ? 7.192 2.841 -21.827 1.00 60.91 79 SER A O 1
ATOM 668 N N . PHE A 1 80 ? 6.681 4.975 -21.368 1.00 54.12 80 PHE A N 1
ATOM 669 C CA . PHE A 1 80 ? 6.255 5.344 -22.729 1.00 54.12 80 PHE A CA 1
ATOM 670 C C . PHE A 1 80 ? 7.250 6.222 -23.500 1.00 54.12 80 PHE A C 1
ATOM 672 O O . PHE A 1 80 ? 6.863 6.890 -24.459 1.00 54.12 80 PHE A O 1
ATOM 679 N N . LYS A 1 81 ? 8.534 6.257 -23.123 1.00 54.47 81 LYS A N 1
ATOM 680 C CA . LYS A 1 81 ? 9.511 7.033 -23.901 1.00 54.47 81 LYS A CA 1
ATOM 681 C C . LYS A 1 81 ? 9.889 6.277 -25.183 1.00 54.47 81 LYS A C 1
ATOM 683 O O . LYS A 1 81 ? 10.436 5.177 -25.082 1.00 54.47 81 LYS A O 1
ATOM 688 N N . PRO A 1 82 ? 9.619 6.828 -26.383 1.00 52.16 82 PRO A N 1
ATOM 689 C CA . PRO A 1 82 ? 10.135 6.255 -27.616 1.00 52.16 82 PRO A CA 1
ATOM 690 C C . PRO A 1 82 ? 11.658 6.396 -27.609 1.00 52.16 82 PRO A C 1
ATOM 692 O O . PRO A 1 82 ? 12.192 7.503 -27.532 1.00 52.16 82 PRO A O 1
ATOM 695 N N . CYS A 1 83 ? 12.365 5.272 -27.665 1.00 50.53 83 CYS A N 1
ATOM 696 C CA . CYS A 1 83 ? 13.814 5.272 -27.808 1.00 50.53 83 CYS A CA 1
ATOM 697 C C . CYS A 1 83 ? 14.140 5.183 -29.300 1.00 50.53 83 CYS A C 1
ATOM 699 O O . CYS A 1 83 ? 13.855 4.167 -29.937 1.00 50.53 83 CYS A O 1
ATOM 701 N N . ILE A 1 84 ? 14.749 6.233 -29.856 1.00 55.50 84 ILE A N 1
ATOM 702 C CA . ILE A 1 84 ? 15.363 6.166 -31.185 1.00 55.50 84 ILE A CA 1
ATOM 703 C C . ILE A 1 84 ? 16.690 5.427 -31.013 1.00 55.50 84 ILE A C 1
ATOM 705 O O . ILE A 1 84 ? 17.640 5.962 -30.447 1.00 55.50 84 ILE A O 1
ATOM 709 N N . VAL A 1 85 ? 16.748 4.177 -31.469 1.00 56.78 85 VAL A N 1
ATOM 710 C CA . VAL A 1 85 ? 18.001 3.419 -31.527 1.00 56.78 85 VAL A CA 1
ATOM 711 C C . VAL A 1 85 ? 18.585 3.611 -32.918 1.00 56.78 85 VAL A C 1
ATOM 713 O O . VAL A 1 85 ? 18.127 2.995 -33.880 1.00 56.78 85 VAL A O 1
ATOM 716 N N . LEU A 1 86 ? 19.595 4.472 -33.025 1.00 48.50 86 LEU A N 1
ATOM 717 C CA . LEU A 1 86 ? 20.397 4.588 -34.237 1.00 48.50 86 LEU A CA 1
ATOM 718 C C . LEU A 1 86 ? 21.393 3.428 -34.255 1.00 48.50 86 LEU A C 1
ATOM 720 O O . LEU A 1 86 ? 22.261 3.336 -33.389 1.00 48.50 86 LEU A O 1
ATOM 724 N N . LYS A 1 87 ? 21.253 2.524 -35.224 1.00 49.88 87 LYS A N 1
ATOM 725 C CA . LYS A 1 87 ? 22.322 1.583 -35.561 1.00 49.88 87 LYS A CA 1
ATOM 726 C C . LYS A 1 87 ? 23.126 2.191 -36.702 1.00 49.88 87 LYS A C 1
ATOM 728 O O . LYS A 1 87 ? 22.550 2.520 -37.734 1.00 49.88 87 LYS A O 1
ATOM 733 N N . TYR A 1 88 ? 24.424 2.360 -36.483 1.00 44.88 88 TYR A N 1
ATOM 734 C CA . TYR A 1 88 ? 25.369 2.747 -37.521 1.00 44.88 88 TYR A CA 1
ATOM 735 C C . TYR A 1 88 ? 25.946 1.464 -38.123 1.00 44.88 88 TYR A C 1
ATOM 737 O O . TYR A 1 88 ? 26.459 0.626 -37.383 1.00 44.88 88 TYR A O 1
ATOM 745 N N . ASP A 1 89 ? 25.801 1.289 -39.432 1.00 50.47 89 ASP A N 1
ATOM 746 C CA . ASP A 1 89 ? 26.477 0.240 -40.192 1.00 50.47 89 ASP A CA 1
ATOM 747 C C . ASP A 1 89 ? 27.511 0.939 -41.075 1.00 50.47 89 ASP A C 1
ATOM 749 O O . ASP A 1 89 ? 27.164 1.816 -41.867 1.00 50.47 89 ASP A O 1
ATOM 753 N N . GLU A 1 90 ? 28.784 0.597 -40.900 1.00 55.41 90 GLU A N 1
ATOM 754 C CA . GLU A 1 90 ? 29.904 1.234 -41.598 1.00 55.41 90 GLU A CA 1
ATOM 755 C C . GLU A 1 90 ? 29.867 0.984 -43.119 1.00 55.41 90 GLU A C 1
ATOM 757 O O . GLU A 1 90 ? 30.538 1.691 -43.867 1.00 55.41 90 GLU A O 1
ATOM 762 N N . ASN A 1 91 ? 29.043 0.035 -43.587 1.00 56.66 91 ASN A N 1
ATOM 763 C CA . ASN A 1 91 ? 28.988 -0.394 -44.986 1.00 56.66 91 ASN A CA 1
ATOM 764 C C . ASN A 1 91 ? 27.656 -0.107 -45.704 1.00 56.66 91 ASN A C 1
ATOM 766 O O . ASN A 1 91 ? 27.507 -0.488 -46.867 1.00 56.66 91 ASN A O 1
ATOM 770 N N . ALA A 1 92 ? 26.684 0.561 -45.071 1.00 48.69 92 ALA A N 1
ATOM 771 C CA . ALA A 1 92 ? 25.378 0.819 -45.683 1.00 48.69 92 ALA A CA 1
ATOM 772 C C . ALA A 1 92 ? 25.004 2.309 -45.661 1.00 48.69 92 ALA A C 1
ATOM 774 O O . ALA A 1 92 ? 24.666 2.884 -44.631 1.00 48.69 92 ALA A O 1
ATOM 775 N N . HIS A 1 93 ? 24.971 2.919 -46.846 1.00 45.72 93 HIS A N 1
ATOM 776 C CA . HIS A 1 93 ? 24.495 4.282 -47.110 1.00 45.72 93 HIS A CA 1
ATOM 777 C C . HIS A 1 93 ? 22.959 4.434 -46.960 1.00 45.72 93 HIS A C 1
ATOM 779 O O . HIS A 1 93 ? 22.315 5.092 -47.773 1.00 45.72 93 HIS A O 1
ATOM 785 N N . ILE A 1 94 ? 22.333 3.811 -45.953 1.00 45.62 94 ILE A N 1
ATOM 786 C CA . ILE A 1 94 ? 20.891 3.943 -45.694 1.00 45.62 94 ILE A CA 1
ATOM 787 C C . ILE A 1 94 ? 20.639 4.050 -44.187 1.00 45.62 94 ILE A C 1
ATOM 789 O O . ILE A 1 94 ? 20.637 3.067 -43.449 1.00 45.62 94 ILE A O 1
ATOM 793 N N . SER A 1 95 ? 20.356 5.269 -43.735 1.00 42.41 95 SER A N 1
ATOM 794 C CA . SER A 1 95 ? 19.857 5.574 -42.397 1.00 42.41 95 SER A CA 1
ATOM 795 C C . SER A 1 95 ? 18.374 5.198 -42.281 1.00 42.41 95 SER A C 1
ATOM 797 O O . SER A 1 95 ? 17.486 6.044 -42.348 1.00 42.41 95 SER A O 1
ATOM 799 N N . THR A 1 96 ? 18.060 3.914 -42.096 1.00 46.47 96 THR A N 1
ATOM 800 C CA . THR A 1 96 ? 16.688 3.533 -41.723 1.00 46.47 96 THR A CA 1
ATOM 801 C C . THR A 1 96 ? 16.418 3.956 -40.277 1.00 46.47 96 THR A C 1
ATOM 803 O O . THR A 1 96 ? 16.968 3.369 -39.343 1.00 46.47 96 THR A O 1
ATOM 806 N N . CYS A 1 97 ? 15.598 4.992 -40.088 1.00 41.84 97 CYS A N 1
ATOM 807 C CA . CYS A 1 97 ? 15.154 5.448 -38.773 1.00 41.84 97 CYS A CA 1
ATOM 808 C C . CYS A 1 97 ? 13.990 4.566 -38.301 1.00 41.84 97 CYS A C 1
ATOM 810 O O . CYS A 1 97 ? 12.920 4.563 -38.907 1.00 41.84 97 CYS A O 1
ATOM 812 N N . TRP A 1 98 ? 14.200 3.795 -37.235 1.00 44.28 98 TRP A N 1
ATOM 813 C CA . TRP A 1 98 ? 13.173 2.925 -36.663 1.00 44.28 98 TRP A CA 1
ATOM 814 C C . TRP A 1 98 ? 12.621 3.546 -35.377 1.00 44.28 98 TRP A C 1
ATOM 816 O O . TRP A 1 98 ? 13.371 3.793 -34.431 1.00 44.28 98 TRP A O 1
ATOM 826 N N . PHE A 1 99 ? 11.305 3.757 -35.315 1.00 43.56 99 PHE A N 1
ATOM 827 C CA . PHE A 1 99 ? 10.615 4.129 -34.081 1.00 43.56 99 PHE A CA 1
ATOM 828 C C . PHE A 1 99 ? 10.259 2.862 -33.298 1.00 43.56 99 PHE A C 1
ATOM 830 O O . PHE A 1 99 ? 9.407 2.083 -33.722 1.00 43.56 99 PHE A O 1
ATOM 837 N N . TYR A 1 100 ? 10.901 2.650 -32.149 1.00 48.34 100 TYR A N 1
ATOM 838 C CA . TYR A 1 100 ? 10.521 1.594 -31.212 1.00 48.34 100 TYR A CA 1
ATOM 839 C C . TYR A 1 100 ? 9.765 2.199 -30.026 1.00 48.34 100 TYR A C 1
ATOM 841 O O . TYR A 1 100 ? 10.249 3.122 -29.368 1.00 48.34 100 TYR A O 1
ATOM 849 N N . TYR A 1 101 ? 8.590 1.647 -29.723 1.00 42.34 101 TYR A N 1
ATOM 850 C CA . TYR A 1 101 ? 7.899 1.899 -28.461 1.00 42.34 101 TYR A CA 1
ATOM 851 C C . TYR A 1 101 ? 8.467 0.941 -27.413 1.00 42.34 101 TYR A C 1
ATOM 853 O O . TYR A 1 101 ? 8.347 -0.277 -27.552 1.00 42.34 101 TYR A O 1
ATOM 861 N N . TYR A 1 102 ? 9.114 1.471 -26.374 1.00 40.31 102 TYR A N 1
ATOM 862 C CA . TYR A 1 102 ? 9.474 0.661 -25.217 1.00 40.31 102 TYR A CA 1
ATOM 863 C C . TYR A 1 102 ? 8.187 0.384 -24.436 1.00 40.31 102 TYR A C 1
ATOM 865 O O . TYR A 1 102 ? 7.473 1.302 -24.066 1.00 40.31 102 TYR A O 1
ATOM 873 N N . SER A 1 103 ? 7.853 -0.879 -24.217 1.00 38.44 103 SER A 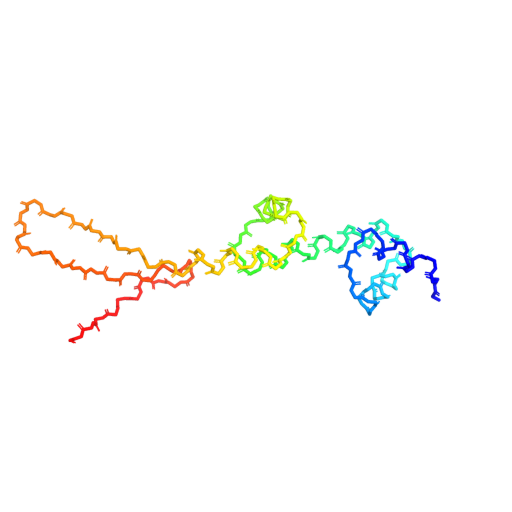N 1
ATOM 874 C CA . SER A 1 103 ? 6.910 -1.297 -23.186 1.00 38.44 103 SER A CA 1
ATOM 875 C C . SER A 1 103 ? 7.495 -2.571 -22.617 1.00 38.44 103 SER A C 1
ATOM 877 O O . SER A 1 103 ? 7.654 -3.549 -23.345 1.00 38.44 103 SER A O 1
ATOM 879 N N . ARG A 1 104 ? 7.845 -2.574 -21.324 1.00 44.88 104 ARG A N 1
ATOM 880 C CA . ARG A 1 104 ? 8.445 -3.742 -20.649 1.00 44.88 104 ARG A CA 1
ATOM 881 C C . ARG A 1 104 ? 7.601 -5.022 -20.757 1.00 44.88 104 ARG A C 1
ATOM 883 O O . ARG A 1 104 ? 8.096 -6.083 -20.398 1.00 44.88 104 ARG A O 1
ATOM 890 N N . ARG A 1 105 ? 6.365 -4.941 -21.265 1.00 39.53 105 ARG A N 1
ATOM 891 C CA . ARG A 1 105 ? 5.416 -6.053 -21.337 1.00 39.53 105 ARG A CA 1
ATOM 892 C C . ARG A 1 105 ? 5.024 -6.503 -22.747 1.00 39.53 105 ARG A C 1
ATOM 894 O O . ARG A 1 105 ? 4.349 -7.520 -22.861 1.00 39.53 105 ARG A O 1
ATOM 901 N N . TYR A 1 106 ? 5.463 -5.828 -23.810 1.00 37.78 106 TYR A N 1
ATOM 902 C CA . TYR A 1 106 ? 5.171 -6.268 -25.176 1.00 37.78 106 TYR A CA 1
ATOM 903 C C . TYR A 1 106 ? 6.455 -6.433 -25.981 1.00 37.78 106 TYR A C 1
ATOM 905 O O . TYR A 1 106 ? 7.234 -5.506 -26.186 1.00 37.78 106 TYR A O 1
ATOM 913 N N . ARG A 1 107 ? 6.650 -7.678 -26.419 1.00 39.19 107 ARG A N 1
ATOM 914 C CA . ARG A 1 107 ? 7.464 -8.100 -27.560 1.00 39.19 107 ARG A CA 1
ATOM 915 C C . ARG A 1 107 ? 7.513 -6.978 -28.606 1.00 39.19 107 ARG A C 1
ATOM 917 O O . ARG A 1 107 ? 6.461 -6.464 -28.959 1.00 39.19 107 ARG A O 1
ATOM 924 N N . PHE A 1 108 ? 8.709 -6.615 -29.076 1.00 39.75 108 PHE A N 1
ATOM 925 C CA . PHE A 1 108 ? 8.933 -5.592 -30.104 1.00 39.75 108 PHE A CA 1
ATOM 926 C C . PHE A 1 108 ? 7.921 -5.712 -31.256 1.00 39.75 108 PHE A C 1
ATOM 928 O O . PHE A 1 108 ? 8.100 -6.538 -32.152 1.00 39.75 108 PHE A O 1
ATOM 935 N N . GLU A 1 109 ? 6.865 -4.901 -31.257 1.00 38.41 109 GLU A N 1
ATOM 936 C CA . GLU A 1 109 ? 5.964 -4.842 -32.400 1.00 38.41 109 GLU A CA 1
ATOM 937 C C . GLU A 1 109 ? 6.534 -3.852 -33.410 1.00 38.41 109 GLU A C 1
ATOM 939 O O . GLU A 1 109 ? 6.542 -2.637 -33.203 1.00 38.41 109 GLU A O 1
ATOM 944 N N . ARG A 1 110 ? 7.050 -4.401 -34.516 1.00 40.34 110 ARG A N 1
ATOM 945 C CA . ARG A 1 110 ? 7.367 -3.633 -35.719 1.00 40.34 110 ARG A CA 1
ATOM 946 C C . ARG A 1 110 ? 6.068 -3.026 -36.239 1.00 40.34 110 ARG A C 1
ATOM 948 O O . ARG A 1 110 ? 5.236 -3.750 -36.780 1.00 40.34 110 ARG A O 1
ATOM 955 N N . LYS A 1 111 ? 5.904 -1.710 -36.135 1.00 39.75 111 LYS A N 1
ATOM 956 C CA . LYS A 1 111 ? 4.928 -1.000 -36.963 1.00 39.75 111 LYS A CA 1
ATOM 957 C C . LYS A 1 111 ? 5.651 -0.423 -38.169 1.00 39.75 111 LYS A C 1
ATOM 959 O O . LYS A 1 111 ? 6.451 0.496 -38.038 1.00 39.75 111 LYS A O 1
ATOM 964 N N . TYR A 1 112 ? 5.383 -1.011 -39.331 1.00 37.22 112 TYR A N 1
ATOM 965 C CA . TYR A 1 112 ? 5.714 -0.413 -40.616 1.00 37.22 112 TYR A CA 1
ATOM 966 C C . TYR A 1 112 ? 4.748 0.755 -40.839 1.00 37.22 112 TYR A C 1
ATOM 968 O O . TYR A 1 112 ? 3.533 0.560 -40.795 1.00 37.22 112 TYR A O 1
ATOM 976 N N . ILE A 1 113 ? 5.280 1.959 -41.028 1.00 41.09 113 ILE A N 1
ATOM 977 C CA . ILE A 1 113 ? 4.529 3.079 -41.598 1.00 41.09 113 ILE A CA 1
ATOM 978 C C . ILE A 1 113 ? 4.886 3.051 -43.086 1.00 41.09 113 ILE A C 1
ATOM 980 O O . ILE A 1 113 ? 6.068 3.165 -43.412 1.00 41.09 113 ILE A O 1
ATOM 984 N N . TYR A 1 114 ? 3.895 2.763 -43.934 1.00 36.50 114 TYR A N 1
ATOM 985 C CA . TYR A 1 114 ? 4.020 2.813 -45.395 1.00 36.50 114 TYR A CA 1
ATOM 986 C C . TYR A 1 114 ? 4.091 4.259 -45.882 1.00 36.50 114 TYR A C 1
ATOM 988 O O . TYR A 1 114 ? 3.403 5.107 -45.266 1.00 36.50 114 TYR A O 1
#

=== Feature glossary ===
The record interleaves many kinds of information about one protein. Here is each kind framed as the question it answers.

Q: What does the local fold look like, residue by residue?
A: A 3Di character summarizes, for each residue, the relative orientation of the Cα frame of its nearest spatial neighbor. Because it encodes fold topology rather than chemistry, 3Di alignments detect remote structural similarity that sequence alignment misses.

Q: Which residues are in helices, strands, or loops?
A: Secondary structure is the local, repeating backbone conformation. DSSP classifies it into eight states by reading the hydrogen-bond network: three helix types (H, G, I), two β types (E, B), two non-regular types (T, S), and unstructured coil (-).

Q: How big and how compact is the whole molecule?
A: Three whole-structure scalars: the radius of gyration (RMS distance of Cα from centroid, in Å), the count of Cα–Cα contacts (pairs closer than 8 Å and separated by more than four residues in sequence — i.e. tertiary, not local, contacts), and the bounding-box dimensions. Together they distinguish compact globular folds from extended fibres or disordered chains.

Q: How confident is the AlphaFold model at each residue?
A: For AlphaFold models, the B-factor field carries pLDDT — the model's own estimate of local accuracy on a 0–100 scale. Regions with pLDDT<50 should be treated as essentially unmodeled; they often correspond to intrinsically disordered segments.

Q: What family and function is it annotated with?
A: Functional annotations link the protein to curated databases. InterPro entries identify conserved domains and families by matching the sequence against member-database signatures (Pfam, PROSITE, CDD, …). Gene Ontology (GO) terms describe molecular function, biological process, and cellular component in a controlled vocabulary. CATH places the structure in a hierarchical fold classification (Class/Architecture/Topology/Homologous-superfamily). The organism is the source species.

Q: What known structures does this most resemble?
A: Nearest PDB neighbors are the top structural matches found by Foldseek when searching this structure against the entire Protein Data Bank. Each hit reports a TM-score (0 to 1; >0.5 almost always implies the same fold) and an E-value. These are *structural* homologs — they may share no detectable sequence similarity.

Q: Which residues are buried vs exposed?
A: Solvent-accessible surface area (SASA) is the area in Å² traced out by the centre of a 1.4 Å probe sphere (a water molecule) rolled over the protein's van der Waals surface (Shrake–Rupley / Lee–Richards construction). Buried residues have near-zero SASA; fully exposed residues can exceed 200 Å². The total SASA scales roughly with the number of surface residues.

Q: What are the backbone torsion angles?
A: φ (phi) and ψ (psi) are the two rotatable backbone dihedrals per residue: φ is the C(i-1)–N–Cα–C torsion, ψ is the N–Cα–C–N(i+1) torsion, both in degrees on (−180°, 180°]. α-helical residues cluster near (−60°, −45°); β-strand residues near (−120°, +130°). A Ramachandran plot is simply a scatter of (φ, ψ) for every residue.

Q: Are the domains correctly placed relative to each other?
A: Predicted aligned error is AlphaFold's pairwise confidence. Unlike pLDDT (per-residue), PAE is per-residue-pair and captures whether two parts of the structure are correctly placed relative to each other. Units are ångströms of expected positional error.

Q: What if only a Cα trace is available?
A: P-SEA three-state annotation labels each residue as helix, strand, or coil based purely on the geometry of the Cα trace. It serves as a fallback when the full backbone (and thus DSSP) is unavailable.

Q: What is the amino-acid chain?
A: This is the polypeptide sequence — one letter per residue, N-terminus first. Length ranges from a few dozen residues for small domains to over a thousand for large multi-domain proteins.

Q: What do the rendered images show?
A: The six renders are orthographic views along the three Cartesian axes in both directions. Representation (cartoon, sticks, or surface) and color scheme (sequence-rainbow or by-chain) vary across proteins so the training set covers all the common visualization conventions.

Q: What do the diagnostic plots show?
A: Plot images: a contact map (which residues are close in 3D, as an N×N binary image), a Ramachandran scatter (backbone torsion angles, revealing secondary-structure composition at a glance), and — for AlphaFold structures — a PAE heatmap (pairwise prediction confidence).

Q: How mobile is each atom in the crystal?
A: B-factor (Debye–Waller factor) reflects atomic displacement in the crystal lattice. It is an experimental observable (units Å²), not a prediction; low values mean the atom is pinned down, high values mean it moves or is heterogeneous across the crystal.

Q: Where is each backbone atom in 3D?
A: The mmCIF table is the protein's shape written out atom by atom. For each backbone N, Cα, C, and carbonyl O, it records an (x, y, z) coordinate triple in Å plus the residue t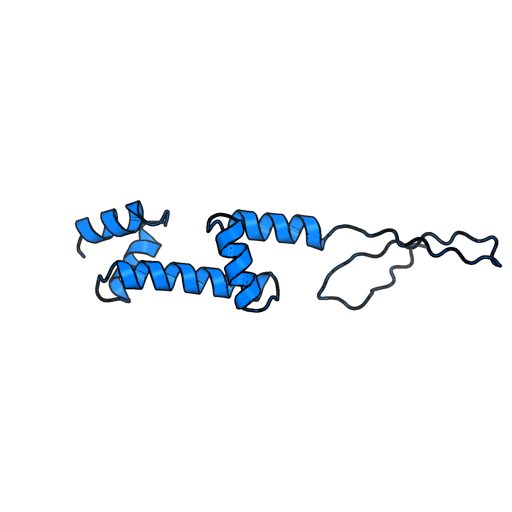ype, chain letter, and residue number.